Protein AF-A0A914V4I4-F1 (afdb_monomer_lite)

Organism: NCBI:txid2011161

pLDDT: mean 82.08, std 18.02, range [34.34, 96.75]

Radius of gyration: 25.88 Å; chains: 1; bounding box: 71×43×80 Å

Structure (mmCIF, N/CA/C/O backbone):
data_AF-A0A914V4I4-F1
#
_entry.id   AF-A0A914V4I4-F1
#
loop_
_atom_site.group_PDB
_atom_site.id
_atom_site.type_symbol
_atom_site.label_atom_id
_atom_site.label_alt_id
_atom_site.label_comp_id
_atom_site.label_asym_id
_atom_site.label_entity_id
_atom_site.label_seq_id
_atom_site.pdbx_PDB_ins_code
_atom_site.Cartn_x
_atom_site.Cartn_y
_atom_site.Cartn_z
_atom_site.occupancy
_atom_site.B_iso_or_equiv
_atom_site.auth_seq_id
_atom_site.auth_comp_id
_atom_site.auth_asym_id
_atom_site.auth_atom_id
_atom_site.pdbx_PDB_model_num
ATOM 1 N N . PRO A 1 1 ? 10.471 -26.714 -62.434 1.00 44.56 1 PRO A N 1
ATOM 2 C CA . PRO A 1 1 ? 10.203 -25.479 -61.655 1.00 44.56 1 PRO A CA 1
ATOM 3 C C . PRO A 1 1 ? 11.442 -25.106 -60.837 1.00 44.56 1 PRO A C 1
ATOM 5 O O . PRO A 1 1 ? 11.897 -25.911 -60.032 1.00 44.56 1 PRO A O 1
ATOM 8 N N . ALA A 1 2 ? 12.041 -23.958 -61.153 1.00 44.72 2 ALA A N 1
ATOM 9 C CA . ALA A 1 2 ? 13.281 -23.486 -60.542 1.00 44.72 2 ALA A CA 1
ATOM 10 C C . ALA A 1 2 ? 13.086 -23.135 -59.049 1.00 44.72 2 ALA A C 1
ATOM 12 O O . ALA A 1 2 ? 11.972 -22.765 -58.668 1.00 44.72 2 ALA A O 1
ATOM 13 N N . PRO A 1 3 ? 14.131 -23.239 -58.208 1.00 53.62 3 PRO A N 1
ATOM 14 C CA . PRO A 1 3 ? 14.060 -22.815 -56.812 1.00 53.62 3 PRO A CA 1
ATOM 15 C C . PRO A 1 3 ? 13.810 -21.302 -56.729 1.00 53.62 3 PRO A C 1
ATOM 17 O O . PRO A 1 3 ? 14.396 -20.534 -57.491 1.00 53.62 3 PRO A O 1
ATOM 20 N N . LEU A 1 4 ? 12.940 -20.880 -55.808 1.00 51.34 4 LEU A N 1
ATOM 21 C CA . LEU A 1 4 ? 12.697 -19.465 -55.512 1.00 51.34 4 LEU A CA 1
ATOM 22 C C . LEU A 1 4 ? 13.984 -18.803 -54.977 1.00 51.34 4 LEU A C 1
ATOM 24 O O . LEU A 1 4 ? 14.703 -19.437 -54.199 1.00 51.34 4 LEU A O 1
ATOM 28 N N . PRO A 1 5 ? 14.288 -17.546 -55.349 1.00 51.97 5 PRO A N 1
ATOM 29 C CA . PRO A 1 5 ? 15.480 -16.865 -54.866 1.00 51.97 5 PRO A CA 1
ATOM 30 C C . PRO A 1 5 ? 15.318 -16.501 -53.387 1.00 51.97 5 PRO A C 1
ATOM 32 O O . PRO A 1 5 ? 14.369 -15.817 -53.009 1.00 51.97 5 PRO A O 1
ATOM 35 N N . LEU A 1 6 ? 16.282 -16.910 -52.560 1.00 54.66 6 LEU A N 1
ATOM 36 C CA . LEU A 1 6 ? 16.520 -16.325 -51.241 1.00 54.66 6 LEU A CA 1
ATOM 37 C C . LEU A 1 6 ? 17.074 -14.909 -51.453 1.00 54.66 6 LEU A C 1
ATOM 39 O O . LEU A 1 6 ? 18.284 -14.717 -51.559 1.00 54.66 6 LEU A O 1
ATOM 43 N N . HIS A 1 7 ? 16.193 -13.916 -51.581 1.00 52.62 7 HIS A N 1
ATOM 44 C CA . HIS A 1 7 ? 16.598 -12.527 -51.401 1.00 52.62 7 HIS A CA 1
ATOM 45 C C . HIS A 1 7 ? 16.852 -12.311 -49.911 1.00 52.62 7 HIS A C 1
ATOM 47 O O . HIS A 1 7 ? 15.926 -12.233 -49.107 1.00 52.62 7 HIS A O 1
ATOM 53 N N . GLY A 1 8 ? 18.134 -12.269 -49.551 1.00 53.75 8 GLY A N 1
ATOM 54 C CA . GLY A 1 8 ? 18.580 -11.630 -48.326 1.00 53.75 8 GLY A CA 1
ATOM 55 C C . GLY A 1 8 ? 18.329 -10.137 -48.463 1.00 53.75 8 GLY A C 1
ATOM 56 O O . GLY A 1 8 ? 19.206 -9.402 -48.905 1.00 53.75 8 GLY A O 1
ATOM 57 N N . GLU A 1 9 ? 17.116 -9.699 -48.139 1.00 50.75 9 GLU A N 1
ATOM 58 C CA . GLU A 1 9 ? 16.903 -8.295 -47.823 1.00 50.75 9 GLU A CA 1
ATOM 59 C C . GLU A 1 9 ? 17.571 -8.040 -46.476 1.00 50.75 9 GLU A C 1
ATOM 61 O O . GLU A 1 9 ? 17.115 -8.486 -45.422 1.00 50.75 9 GLU A O 1
ATOM 66 N N . GLU A 1 10 ? 18.726 -7.388 -46.535 1.00 57.44 10 GLU A N 1
ATOM 67 C CA . GLU A 1 10 ? 19.416 -6.855 -45.373 1.00 57.44 10 GLU A CA 1
ATOM 68 C C . GLU A 1 10 ? 18.485 -5.817 -44.730 1.00 57.44 10 GLU A C 1
ATOM 70 O O . GLU A 1 10 ? 18.333 -4.699 -45.223 1.00 57.44 10 GLU A O 1
ATOM 75 N N . TYR A 1 11 ? 17.774 -6.227 -43.676 1.00 60.69 11 TYR A N 1
ATOM 76 C CA . TYR A 1 11 ? 16.846 -5.373 -42.941 1.00 60.69 11 TYR A CA 1
ATOM 77 C C . TYR A 1 11 ? 17.630 -4.213 -42.314 1.00 60.69 11 TYR A C 1
ATOM 79 O O . TYR A 1 11 ? 18.292 -4.369 -41.287 1.00 60.69 11 TYR A O 1
ATOM 87 N N . GLN A 1 12 ? 17.593 -3.048 -42.960 1.00 68.75 12 GLN A N 1
ATOM 88 C CA . GLN A 1 12 ? 18.217 -1.832 -42.451 1.00 68.75 12 GLN A CA 1
ATOM 89 C C . GLN A 1 12 ? 17.406 -1.324 -41.257 1.00 68.75 12 GLN A C 1
ATOM 91 O O . GLN A 1 12 ? 16.302 -0.804 -41.420 1.00 68.75 12 GLN A O 1
ATOM 96 N N . VAL A 1 13 ? 17.959 -1.478 -40.053 1.00 75.00 13 VAL A N 1
ATOM 97 C CA . VAL A 1 13 ? 17.347 -0.982 -38.814 1.00 75.00 13 VAL A CA 1
ATOM 98 C C . VAL A 1 13 ? 17.254 0.541 -38.889 1.00 75.00 13 VAL A C 1
ATOM 100 O O . VAL A 1 13 ? 18.266 1.241 -38.981 1.00 75.00 13 VAL A O 1
ATOM 103 N N . SER A 1 14 ? 16.036 1.080 -38.858 1.00 87.31 14 SER A N 1
ATOM 104 C CA . SER A 1 14 ? 15.835 2.522 -38.906 1.00 87.31 14 SER A CA 1
ATOM 105 C C . SER A 1 14 ? 16.192 3.167 -37.563 1.00 87.31 14 SER A C 1
ATOM 107 O O . SER A 1 14 ? 16.094 2.560 -36.496 1.00 87.31 14 SER A O 1
ATOM 109 N N . LYS A 1 15 ? 16.546 4.458 -37.571 1.00 83.88 15 LYS A N 1
ATOM 110 C CA . LYS A 1 15 ? 16.774 5.222 -36.328 1.00 83.88 15 LYS A CA 1
ATOM 111 C C . LYS A 1 15 ? 15.545 5.224 -35.399 1.00 83.88 15 LYS A C 1
ATOM 113 O O . LYS A 1 15 ? 15.699 5.351 -34.187 1.00 83.88 15 LYS A O 1
ATOM 118 N N . MET A 1 16 ? 14.341 5.091 -35.963 1.00 87.50 16 MET A N 1
ATOM 119 C CA . MET A 1 16 ? 13.095 4.989 -35.196 1.00 87.50 16 MET A CA 1
ATOM 120 C C . MET A 1 16 ? 12.940 3.623 -34.526 1.00 87.50 16 MET A C 1
ATOM 122 O O . MET A 1 16 ? 12.415 3.564 -33.414 1.00 87.50 16 MET A O 1
ATOM 126 N N . ASP A 1 17 ? 13.463 2.556 -35.133 1.00 89.75 17 ASP A N 1
ATOM 127 C CA . ASP A 1 17 ? 13.487 1.225 -34.519 1.00 89.75 17 ASP A CA 1
ATOM 128 C C . ASP A 1 17 ? 14.417 1.216 -33.303 1.00 89.75 17 ASP A C 1
ATOM 130 O O . ASP A 1 17 ? 14.018 0.766 -32.232 1.00 89.75 17 ASP A O 1
ATOM 134 N N . VAL A 1 18 ? 15.603 1.831 -33.420 1.00 91.44 18 VAL A N 1
ATOM 135 C CA . VAL A 1 18 ? 16.556 1.963 -32.301 1.00 91.44 18 VAL A CA 1
ATOM 136 C C . VAL A 1 18 ? 15.949 2.749 -31.135 1.00 91.44 18 VAL A C 1
ATOM 138 O O . VAL A 1 18 ? 16.066 2.339 -29.982 1.00 91.44 18 VAL A O 1
ATOM 141 N N . LEU A 1 19 ? 15.279 3.873 -31.411 1.00 93.00 19 LEU A N 1
ATOM 142 C CA . LEU A 1 19 ? 14.609 4.655 -30.367 1.00 93.00 19 LEU A CA 1
ATOM 143 C C . LEU A 1 19 ? 13.488 3.853 -29.691 1.00 93.00 19 LEU A C 1
ATOM 145 O O . LEU A 1 19 ? 13.369 3.869 -28.466 1.00 93.00 19 LEU A O 1
ATOM 149 N N . SER A 1 20 ? 12.674 3.150 -30.479 1.00 94.94 20 SER A N 1
ATOM 150 C CA . SER A 1 20 ? 11.581 2.321 -29.961 1.00 94.94 20 SER A CA 1
ATOM 151 C C . SER A 1 20 ? 12.113 1.199 -29.067 1.00 94.94 20 SER A C 1
ATOM 153 O O . SER A 1 20 ? 11.579 0.965 -27.983 1.00 94.94 20 SER A O 1
ATOM 155 N N . GLU A 1 21 ? 13.212 0.563 -29.474 1.00 94.19 21 GLU A N 1
ATOM 156 C CA . GLU A 1 21 ? 13.886 -0.473 -28.699 1.00 94.19 21 GLU A CA 1
ATOM 157 C C . GLU A 1 21 ? 14.452 0.079 -27.379 1.00 94.19 21 GLU A C 1
ATOM 159 O O . GLU A 1 21 ? 14.269 -0.522 -26.321 1.00 94.19 21 GLU A O 1
ATOM 164 N N . GLN A 1 22 ? 15.072 1.262 -27.398 1.00 95.19 22 GLN A N 1
ATOM 165 C CA . GLN A 1 22 ? 15.576 1.915 -26.185 1.00 95.19 22 GLN A CA 1
ATOM 166 C C . GLN A 1 22 ? 14.459 2.244 -25.189 1.00 95.19 22 GLN A C 1
ATOM 168 O O . GLN A 1 22 ? 14.615 2.002 -23.990 1.00 95.19 22 GLN A O 1
ATOM 173 N N . ILE A 1 23 ? 13.327 2.768 -25.670 1.00 94.62 23 ILE A N 1
ATOM 174 C CA . ILE A 1 23 ? 12.149 3.040 -24.833 1.00 94.6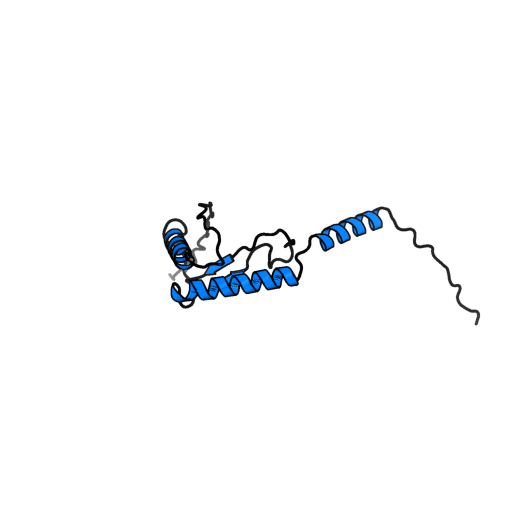2 23 ILE A CA 1
ATOM 175 C C . ILE A 1 23 ? 11.626 1.737 -24.222 1.00 94.62 23 ILE A C 1
ATOM 177 O O . ILE A 1 23 ? 11.345 1.692 -23.023 1.00 94.62 23 ILE A O 1
ATOM 181 N N . TRP A 1 24 ? 11.528 0.676 -25.026 1.00 93.94 24 TRP A N 1
ATOM 182 C CA . TRP A 1 24 ? 11.079 -0.636 -24.571 1.00 93.94 24 TRP A CA 1
ATOM 183 C C . TRP A 1 24 ? 11.994 -1.221 -23.491 1.00 93.94 24 TRP A C 1
ATOM 185 O O . TRP A 1 24 ? 11.510 -1.604 -22.424 1.00 93.94 24 TRP A O 1
ATOM 195 N N . HIS A 1 25 ? 13.310 -1.234 -23.717 1.00 94.31 25 HIS A N 1
ATOM 196 C CA . HIS A 1 25 ? 14.282 -1.737 -22.741 1.00 94.31 25 HIS A CA 1
ATOM 197 C C . HIS A 1 25 ? 14.260 -0.927 -21.449 1.00 94.31 25 HIS A C 1
ATOM 199 O O . HIS A 1 25 ? 14.276 -1.504 -20.361 1.00 94.31 25 HIS A O 1
ATOM 205 N N . TYR A 1 26 ? 14.167 0.402 -21.547 1.00 93.62 26 TYR A N 1
ATOM 206 C CA . TYR A 1 26 ? 14.060 1.258 -20.370 1.00 93.62 26 TYR A CA 1
ATOM 207 C C . TYR A 1 26 ? 12.790 0.948 -19.574 1.00 93.62 26 TYR A C 1
ATOM 209 O O . TYR A 1 26 ? 12.863 0.741 -18.362 1.00 93.62 26 TYR A O 1
ATOM 217 N N . HIS A 1 27 ? 11.646 0.830 -20.253 1.00 92.31 27 HIS A N 1
ATOM 218 C CA . HIS A 1 27 ? 10.389 0.440 -19.625 1.00 92.31 27 HIS A CA 1
ATOM 219 C C . HIS A 1 27 ? 10.521 -0.919 -18.924 1.00 92.31 27 HIS A C 1
ATOM 221 O O . HIS A 1 27 ? 10.319 -0.989 -17.716 1.00 92.31 27 HIS A O 1
ATOM 227 N N . MET A 1 28 ? 10.965 -1.963 -19.629 1.00 90.44 28 MET A N 1
ATOM 228 C CA . MET A 1 28 ? 11.146 -3.310 -19.071 1.00 90.44 28 MET A CA 1
ATOM 229 C C . MET A 1 28 ? 12.101 -3.353 -17.874 1.00 90.44 28 MET A C 1
ATOM 231 O O . MET A 1 28 ? 11.853 -4.096 -16.928 1.00 90.44 28 MET A O 1
ATOM 235 N N . SER A 1 29 ? 13.157 -2.534 -17.874 1.00 90.38 29 SER A N 1
ATOM 236 C CA . SER A 1 29 ? 14.106 -2.467 -16.755 1.00 90.38 29 SER A CA 1
ATOM 237 C C . SER A 1 29 ? 13.507 -1.872 -15.474 1.00 90.38 29 SER A C 1
ATOM 239 O O . SER A 1 29 ? 13.965 -2.176 -14.372 1.00 90.38 29 SER A O 1
ATOM 241 N N . LEU A 1 30 ? 12.475 -1.033 -15.605 1.00 91.50 30 LEU A N 1
ATOM 242 C CA . LEU A 1 30 ? 11.848 -0.331 -14.487 1.00 91.50 30 LEU A CA 1
ATOM 243 C C . LEU A 1 30 ? 10.519 -0.941 -14.059 1.00 91.50 30 LEU A C 1
ATOM 245 O O . LEU A 1 30 ? 10.144 -0.788 -12.893 1.00 91.50 30 LEU A O 1
ATOM 249 N N . THR A 1 31 ? 9.811 -1.603 -14.974 1.00 91.25 31 THR A N 1
ATOM 250 C CA . THR A 1 31 ? 8.489 -2.184 -14.73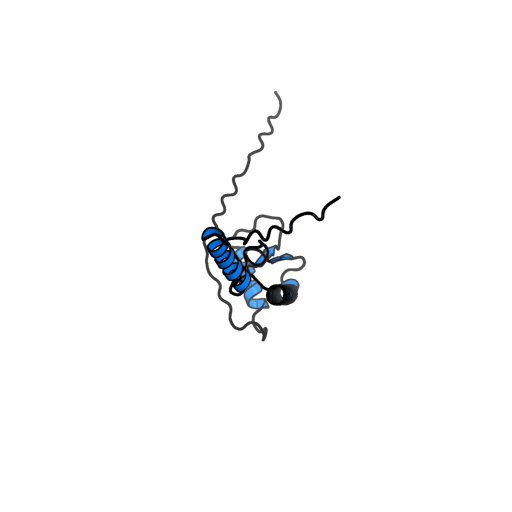7 1.00 91.25 31 THR A CA 1
ATOM 251 C C . THR A 1 31 ? 8.489 -3.057 -13.490 1.00 91.25 31 THR A C 1
ATOM 253 O O . THR A 1 31 ? 9.426 -3.812 -13.214 1.00 91.25 31 THR A O 1
ATOM 256 N N . GLN A 1 32 ? 7.422 -2.918 -12.704 1.00 93.81 32 GLN A N 1
ATOM 257 C CA . GLN A 1 32 ? 7.224 -3.692 -11.490 1.00 93.81 32 GLN A CA 1
ATOM 258 C C . GLN A 1 32 ? 7.326 -5.191 -11.789 1.00 93.81 32 GLN A C 1
ATOM 260 O O . GLN A 1 32 ? 6.557 -5.737 -12.578 1.00 93.81 32 GLN A O 1
ATOM 265 N N . SER A 1 33 ? 8.260 -5.859 -11.116 1.00 93.38 33 SER A N 1
ATOM 266 C CA . SER A 1 33 ? 8.411 -7.307 -11.208 1.00 93.38 33 SER A CA 1
ATOM 267 C C . SER A 1 33 ? 7.273 -8.035 -10.492 1.00 93.38 33 SER A C 1
ATOM 269 O O . SER A 1 33 ? 6.740 -7.568 -9.481 1.00 93.38 33 SER A O 1
ATOM 271 N N . GLU A 1 34 ? 6.951 -9.235 -10.967 1.00 92.75 34 GLU A N 1
ATOM 272 C CA . GLU A 1 34 ? 5.968 -10.111 -10.323 1.00 92.75 34 GLU A CA 1
ATOM 273 C C . GLU A 1 34 ? 6.369 -10.451 -8.877 1.00 92.75 34 GLU A C 1
ATOM 275 O O . GLU A 1 34 ? 5.545 -10.416 -7.966 1.00 92.75 34 GLU A O 1
ATOM 280 N N . ALA A 1 35 ? 7.661 -10.692 -8.633 1.00 94.50 35 ALA A N 1
ATOM 281 C CA . ALA A 1 35 ? 8.181 -10.951 -7.294 1.00 94.50 35 ALA A CA 1
ATOM 282 C C . ALA A 1 35 ? 7.940 -9.773 -6.333 1.00 94.50 35 ALA A C 1
ATOM 284 O O . ALA A 1 35 ? 7.596 -9.987 -5.168 1.00 94.50 35 ALA A O 1
ATOM 285 N N . LEU A 1 36 ? 8.095 -8.529 -6.802 1.00 94.25 36 LEU A N 1
ATOM 286 C CA . LEU A 1 36 ? 7.792 -7.348 -5.995 1.00 94.25 36 LEU A CA 1
ATOM 287 C C . LEU A 1 36 ? 6.287 -7.210 -5.745 1.00 94.25 36 LEU A C 1
ATOM 289 O O . LEU A 1 36 ? 5.889 -6.940 -4.612 1.00 94.25 36 LEU A O 1
ATOM 293 N N . LEU A 1 37 ? 5.452 -7.434 -6.763 1.00 94.38 37 LEU A N 1
ATOM 294 C CA . LEU A 1 37 ? 3.997 -7.417 -6.605 1.00 94.38 37 LEU A CA 1
ATOM 295 C C . LEU A 1 37 ? 3.528 -8.467 -5.585 1.00 94.38 37 LEU A C 1
ATOM 297 O O . LEU A 1 37 ? 2.715 -8.155 -4.719 1.00 94.38 37 LEU A O 1
ATOM 301 N N . ASN A 1 38 ? 4.093 -9.674 -5.612 1.00 96.00 38 ASN A N 1
ATOM 302 C CA . ASN A 1 38 ? 3.789 -10.718 -4.632 1.00 96.00 38 ASN A CA 1
ATOM 303 C C . ASN A 1 38 ? 4.149 -10.295 -3.201 1.00 96.00 38 ASN A C 1
ATOM 305 O O . ASN A 1 38 ? 3.363 -10.515 -2.280 1.00 96.00 38 ASN A O 1
ATOM 309 N N . ARG A 1 39 ? 5.281 -9.608 -3.000 1.00 95.75 39 ARG A N 1
ATOM 310 C CA . ARG A 1 39 ? 5.636 -9.034 -1.688 1.00 95.75 39 ARG A CA 1
ATOM 311 C C . ARG A 1 39 ? 4.660 -7.936 -1.254 1.00 95.75 39 ARG A C 1
ATOM 313 O O . ARG A 1 39 ? 4.275 -7.902 -0.088 1.00 95.75 39 ARG A O 1
ATOM 320 N N . LYS A 1 40 ? 4.218 -7.071 -2.178 1.00 95.50 40 LYS A N 1
ATOM 321 C CA . LYS A 1 40 ? 3.180 -6.053 -1.919 1.00 95.50 40 LYS A CA 1
ATOM 322 C C . LYS A 1 40 ? 1.857 -6.703 -1.489 1.00 95.50 40 LYS A C 1
ATOM 324 O O . LYS A 1 40 ? 1.255 -6.292 -0.500 1.00 95.50 40 LYS A O 1
ATOM 329 N N . LEU A 1 41 ? 1.438 -7.768 -2.173 1.00 95.75 41 LEU A N 1
ATOM 330 C CA . LEU A 1 41 ? 0.232 -8.529 -1.833 1.00 95.75 41 LEU A CA 1
ATOM 331 C C . LEU A 1 41 ? 0.324 -9.172 -0.443 1.00 95.75 41 LEU A C 1
ATOM 333 O O . LEU A 1 41 ? -0.609 -9.029 0.344 1.00 95.75 41 LEU A O 1
ATOM 337 N N . GLN A 1 42 ? 1.460 -9.791 -0.113 1.00 96.44 42 GLN A N 1
ATOM 338 C CA . GLN A 1 42 ? 1.710 -10.360 1.216 1.00 96.44 42 GLN A CA 1
ATOM 339 C C . GLN A 1 42 ? 1.679 -9.295 2.317 1.00 96.44 42 GLN A C 1
ATOM 341 O O . GLN A 1 42 ? 1.073 -9.506 3.366 1.00 96.44 42 GLN A O 1
ATOM 346 N N . LEU A 1 43 ? 2.286 -8.128 2.080 1.00 95.94 43 LEU A N 1
ATOM 347 C CA . LEU A 1 43 ? 2.235 -7.010 3.023 1.00 95.94 43 LEU A CA 1
ATOM 348 C C . LEU A 1 43 ? 0.796 -6.524 3.239 1.00 95.94 43 LEU A C 1
ATOM 350 O O . LEU A 1 43 ? 0.398 -6.270 4.376 1.00 95.94 43 LEU A O 1
ATOM 354 N N . ARG A 1 44 ? -0.005 -6.436 2.169 1.00 96.75 44 ARG A N 1
ATOM 355 C CA . ARG A 1 44 ? -1.434 -6.113 2.269 1.00 96.75 44 ARG A CA 1
ATOM 356 C C . ARG A 1 44 ? -2.173 -7.127 3.138 1.00 96.75 44 ARG A C 1
ATOM 358 O O . ARG A 1 44 ? -2.988 -6.711 3.956 1.00 96.75 44 ARG A O 1
ATOM 365 N N . ASP A 1 45 ? -1.899 -8.422 2.993 1.00 96.38 45 ASP A N 1
ATOM 366 C CA . ASP A 1 45 ? -2.525 -9.458 3.823 1.00 96.38 45 ASP A CA 1
ATOM 367 C C . ASP A 1 45 ? -2.132 -9.323 5.303 1.00 96.38 45 ASP A C 1
ATOM 369 O O . ASP A 1 45 ? -3.002 -9.348 6.173 1.00 96.38 45 ASP A O 1
ATOM 373 N N . LEU A 1 46 ? -0.852 -9.084 5.607 1.00 95.75 46 LEU A N 1
ATOM 374 C CA . LEU A 1 46 ? -0.385 -8.854 6.983 1.00 95.75 46 LEU A CA 1
ATOM 375 C C . LEU A 1 46 ? -1.047 -7.629 7.632 1.00 95.75 46 LEU A C 1
ATOM 377 O O . LEU A 1 46 ? -1.506 -7.692 8.777 1.00 95.75 46 LEU A O 1
ATOM 381 N N . LEU A 1 47 ? -1.141 -6.522 6.889 1.00 95.75 47 LEU A N 1
ATOM 382 C CA . LEU A 1 47 ? -1.849 -5.321 7.332 1.00 95.75 47 LEU A CA 1
ATOM 383 C C . LEU A 1 47 ? -3.331 -5.617 7.571 1.00 95.75 47 LEU A C 1
ATOM 385 O O . LEU A 1 47 ? -3.868 -5.249 8.613 1.00 95.75 47 LEU A O 1
ATOM 389 N N . TYR A 1 48 ? -3.979 -6.327 6.647 1.00 95.44 48 TYR A N 1
ATOM 390 C CA . TYR A 1 48 ? -5.383 -6.704 6.769 1.00 95.44 48 TYR A CA 1
ATOM 391 C C . TYR A 1 48 ? -5.653 -7.523 8.037 1.00 95.44 48 TYR A C 1
ATOM 393 O O . TYR A 1 48 ? -6.549 -7.171 8.805 1.00 95.44 48 TYR A O 1
ATOM 401 N N . PHE A 1 49 ? -4.855 -8.559 8.310 1.00 94.31 49 PHE A N 1
ATOM 402 C CA . PHE A 1 49 ? -5.024 -9.388 9.509 1.00 94.31 49 PHE A CA 1
ATOM 403 C C . PHE A 1 49 ? -4.801 -8.619 10.811 1.00 94.31 49 PHE A C 1
ATOM 405 O O . PHE A 1 49 ? -5.418 -8.946 11.821 1.00 94.31 49 PHE A O 1
ATOM 412 N N . THR A 1 50 ? -3.970 -7.578 10.786 1.00 94.06 50 THR A N 1
ATOM 413 C CA . THR A 1 50 ? -3.734 -6.726 11.959 1.00 94.06 50 THR A CA 1
ATOM 414 C C . THR A 1 50 ? -4.863 -5.710 12.171 1.00 94.06 50 THR A C 1
ATOM 416 O O . THR A 1 50 ? -5.198 -5.382 13.305 1.00 94.06 50 THR A O 1
ATOM 419 N N . ILE A 1 51 ? -5.486 -5.226 11.092 1.00 93.50 51 ILE A N 1
ATOM 420 C CA . ILE A 1 51 ? -6.566 -4.224 11.136 1.00 93.50 51 ILE A CA 1
ATOM 421 C C . ILE A 1 51 ? -7.936 -4.865 11.412 1.00 93.50 51 ILE A C 1
ATOM 423 O O . ILE A 1 51 ? -8.772 -4.269 12.096 1.00 93.50 51 ILE A O 1
ATOM 427 N N . CYS A 1 52 ? -8.177 -6.080 10.910 1.00 92.94 52 CYS A N 1
ATOM 428 C CA . CYS A 1 52 ? -9.469 -6.769 10.990 1.00 92.94 52 CYS A CA 1
ATOM 429 C C . CYS A 1 52 ? -10.052 -6.902 12.417 1.00 92.94 52 CYS A C 1
ATOM 431 O O . CYS A 1 52 ? -11.271 -6.779 12.549 1.00 92.94 52 CYS A O 1
ATOM 433 N N . PRO A 1 53 ? -9.263 -7.114 13.493 1.00 92.19 53 PRO A N 1
ATOM 434 C CA . PRO A 1 53 ? -9.791 -7.139 14.860 1.00 92.19 53 PRO A CA 1
ATOM 435 C C . PRO A 1 53 ? -10.421 -5.814 15.314 1.00 92.19 53 PRO A C 1
ATOM 437 O O . PRO A 1 53 ? -11.330 -5.824 16.138 1.00 92.19 53 PRO A O 1
ATOM 440 N N . VAL A 1 54 ? -9.953 -4.680 14.781 1.00 91.62 54 VAL A N 1
ATOM 441 C CA . VAL A 1 54 ? -10.479 -3.343 15.106 1.00 91.62 54 VAL A CA 1
ATOM 442 C C . VAL A 1 54 ? -11.670 -2.985 14.222 1.00 91.62 54 VAL A C 1
ATOM 444 O O . VAL A 1 54 ? -12.629 -2.377 14.693 1.00 91.62 54 VAL A O 1
ATOM 447 N N . PHE A 1 55 ? -11.635 -3.396 12.953 1.00 91.62 55 PHE A N 1
ATOM 448 C CA . PHE A 1 55 ? -12.712 -3.169 11.993 1.00 91.62 55 PHE A CA 1
ATOM 449 C C . PHE A 1 55 ? -13.176 -4.493 11.370 1.00 91.62 55 PHE A C 1
ATOM 451 O O . PHE A 1 55 ? -12.754 -4.838 10.261 1.00 91.62 55 PHE A O 1
ATOM 458 N N . PRO A 1 56 ? -14.067 -5.237 12.053 1.00 86.25 56 PRO A N 1
ATOM 459 C CA . PRO A 1 56 ? -14.659 -6.442 11.492 1.00 86.25 56 PRO A CA 1
ATOM 460 C C . PRO A 1 56 ? -15.376 -6.103 10.183 1.00 86.25 56 PRO A C 1
ATOM 462 O O . PRO A 1 56 ? -16.095 -5.108 10.115 1.00 86.25 56 PRO A O 1
ATOM 465 N N . LEU A 1 57 ? -15.202 -6.935 9.153 1.00 86.88 57 LEU A N 1
ATOM 466 C CA . LEU A 1 57 ? -15.795 -6.752 7.816 1.00 86.88 57 LEU A CA 1
ATOM 467 C C . LEU A 1 57 ? -15.234 -5.572 6.997 1.00 86.88 57 LEU A C 1
ATOM 469 O O . LEU A 1 57 ? -15.840 -5.186 5.995 1.00 86.88 57 LEU A O 1
ATOM 473 N N . CYS A 1 58 ? -14.082 -5.005 7.368 1.00 92.25 58 CYS A N 1
ATOM 474 C CA . CYS A 1 58 ? -13.403 -4.055 6.488 1.00 92.25 58 CYS A CA 1
ATOM 475 C C . CYS A 1 58 ? -12.858 -4.748 5.227 1.00 92.25 58 CYS A C 1
ATOM 477 O O . CYS A 1 58 ? -12.556 -5.937 5.241 1.00 92.25 58 CYS A O 1
ATOM 479 N N . GLY A 1 59 ? -12.688 -3.997 4.141 1.00 93.94 59 GLY A N 1
ATOM 480 C CA . GLY A 1 59 ? -11.932 -4.421 2.964 1.00 93.94 59 GLY A CA 1
ATOM 481 C C . GLY A 1 59 ? -10.669 -3.583 2.812 1.00 93.94 59 GLY A C 1
ATOM 482 O O . GLY A 1 59 ? -10.742 -2.356 2.882 1.00 93.94 59 GLY A O 1
ATOM 483 N N . LEU A 1 60 ? -9.523 -4.227 2.588 1.00 95.56 60 LEU A N 1
ATOM 484 C CA . LEU A 1 60 ? -8.256 -3.551 2.308 1.00 95.56 60 LEU A CA 1
ATOM 485 C C . LEU A 1 60 ? -7.825 -3.849 0.871 1.00 95.56 60 LEU A C 1
ATOM 487 O O . LEU A 1 60 ? -7.501 -4.988 0.539 1.00 95.56 60 LEU A O 1
ATOM 491 N N . TYR A 1 61 ? -7.825 -2.820 0.027 1.00 94.69 61 TYR A N 1
ATOM 492 C CA . TYR A 1 61 ? -7.570 -2.942 -1.406 1.00 94.69 61 TYR A CA 1
ATOM 493 C C . TYR A 1 61 ? -6.275 -2.242 -1.782 1.00 94.69 61 TYR A C 1
ATOM 495 O O . TYR A 1 61 ? -6.026 -1.122 -1.341 1.00 94.69 61 TYR A O 1
ATOM 503 N N . ILE A 1 62 ? -5.483 -2.874 -2.642 1.00 94.25 62 ILE A N 1
ATOM 504 C CA . ILE A 1 62 ? -4.375 -2.191 -3.307 1.00 94.25 62 ILE A CA 1
ATOM 505 C C . ILE A 1 62 ? -4.968 -1.308 -4.404 1.00 94.25 62 ILE A C 1
ATOM 507 O O . ILE A 1 62 ? -5.830 -1.742 -5.168 1.00 94.25 62 ILE A O 1
ATOM 511 N N . VAL A 1 63 ? -4.522 -0.061 -4.464 1.00 93.50 63 VAL A N 1
ATOM 512 C CA . VAL A 1 63 ? -4.922 0.915 -5.479 1.00 93.50 63 VAL A CA 1
ATOM 513 C C . VAL A 1 63 ? -3.676 1.545 -6.105 1.00 93.50 63 VAL A C 1
ATOM 515 O O . VAL A 1 63 ? -2.545 1.152 -5.816 1.00 93.50 63 VAL A O 1
ATOM 518 N N . GLY A 1 64 ? -3.878 2.500 -7.010 1.00 91.88 64 GLY A N 1
ATOM 519 C CA . GLY A 1 64 ? -2.780 3.258 -7.597 1.00 91.88 64 GLY A CA 1
ATOM 520 C C . GLY A 1 64 ? -1.892 2.432 -8.529 1.00 91.88 64 GLY A C 1
ATOM 521 O O . GLY A 1 64 ? -2.340 1.498 -9.202 1.00 91.88 64 GLY A O 1
ATOM 522 N N . SER A 1 65 ? -0.621 2.825 -8.592 1.00 90.31 65 SER A N 1
ATOM 523 C CA . SER A 1 65 ? 0.338 2.336 -9.593 1.00 90.31 65 SER A CA 1
ATOM 524 C C . SER A 1 65 ? 0.622 0.833 -9.494 1.00 90.31 65 SER A C 1
ATOM 526 O O . SER A 1 65 ? 0.909 0.178 -10.492 1.00 90.31 65 SER A O 1
ATOM 528 N N . SER A 1 66 ? 0.459 0.259 -8.301 1.00 90.94 66 SER A N 1
ATOM 529 C CA . SER A 1 66 ? 0.751 -1.152 -8.042 1.00 90.94 66 SER A CA 1
ATOM 530 C C . SER A 1 66 ? -0.168 -2.120 -8.804 1.00 90.94 66 SER A C 1
ATOM 532 O O . SER A 1 66 ? 0.259 -3.245 -9.063 1.00 90.94 66 SER A O 1
ATOM 534 N N . LEU A 1 67 ? -1.389 -1.701 -9.180 1.00 88.62 67 LEU A N 1
ATOM 535 C CA . LEU A 1 67 ? -2.370 -2.529 -9.908 1.00 88.62 67 LEU A CA 1
ATOM 536 C C . LEU A 1 67 ? -2.935 -1.892 -11.192 1.00 88.62 67 LEU A C 1
ATOM 538 O O . LEU A 1 67 ? -3.705 -2.541 -11.893 1.00 88.62 67 LEU A O 1
ATOM 542 N N . ASN A 1 68 ? -2.570 -0.653 -11.538 1.00 86.88 68 ASN A N 1
ATOM 543 C CA . ASN A 1 68 ? -3.068 -0.001 -12.759 1.00 86.88 68 ASN A CA 1
ATOM 544 C C . ASN A 1 68 ? -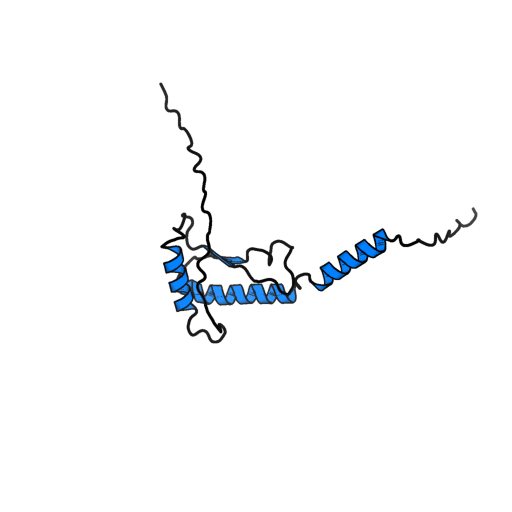2.240 -0.305 -14.027 1.00 86.88 68 ASN A C 1
ATOM 546 O O . ASN A 1 68 ? -2.558 0.223 -15.089 1.00 86.88 68 ASN A O 1
ATOM 550 N N . GLY A 1 69 ? -1.177 -1.111 -13.913 1.00 84.94 69 GLY A N 1
ATOM 551 C CA . GLY A 1 69 ? -0.286 -1.475 -15.023 1.00 84.94 69 GLY A CA 1
ATOM 552 C C . GLY A 1 69 ? 0.870 -0.502 -15.287 1.00 84.94 69 GLY A C 1
ATOM 553 O O . GLY A 1 69 ? 1.692 -0.771 -16.155 1.00 84.94 69 GLY A O 1
ATOM 554 N N . PHE A 1 70 ? 0.977 0.591 -14.527 1.00 87.00 70 PHE A N 1
ATOM 555 C CA . PHE A 1 70 ? 2.020 1.617 -14.680 1.00 87.00 70 PHE A CA 1
ATOM 556 C C . PHE A 1 70 ? 2.983 1.691 -13.484 1.00 87.00 70 PHE A C 1
ATOM 558 O O . PHE A 1 70 ? 3.723 2.662 -13.329 1.00 87.00 70 PHE A O 1
ATOM 565 N N . GLY A 1 71 ? 2.969 0.679 -12.615 1.00 87.44 71 GLY A N 1
ATOM 566 C CA . GLY A 1 71 ? 3.887 0.562 -11.488 1.00 87.44 71 GLY A CA 1
ATOM 567 C C . GLY A 1 71 ? 5.308 0.222 -11.928 1.00 87.44 71 GLY A C 1
ATOM 568 O O . GLY A 1 71 ? 5.530 -0.614 -12.805 1.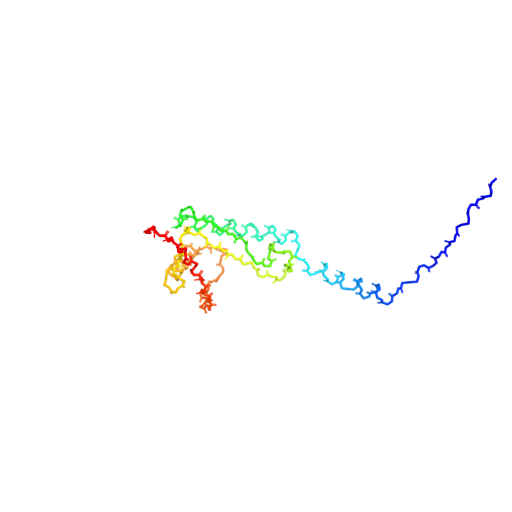00 87.44 71 GLY A O 1
ATOM 569 N N . ASN A 1 72 ? 6.284 0.835 -11.266 1.00 91.12 72 ASN A N 1
ATOM 570 C CA . ASN A 1 72 ? 7.701 0.492 -11.381 1.00 91.12 72 ASN A CA 1
ATOM 571 C C . ASN A 1 72 ? 8.211 -0.144 -10.071 1.00 91.12 72 ASN A C 1
ATOM 573 O O . ASN A 1 72 ? 7.501 -0.162 -9.060 1.00 91.12 72 ASN A O 1
ATOM 577 N N . ASN A 1 73 ? 9.440 -0.663 -10.060 1.00 89.25 73 ASN A N 1
ATOM 578 C CA . ASN A 1 73 ? 10.001 -1.323 -8.872 1.00 89.25 73 ASN A CA 1
ATOM 579 C C . ASN A 1 73 ? 10.264 -0.391 -7.671 1.00 89.25 73 ASN A C 1
ATOM 581 O O . ASN A 1 73 ? 10.505 -0.882 -6.571 1.00 89.25 73 ASN A O 1
ATOM 585 N N . SER A 1 74 ? 10.197 0.928 -7.855 1.00 89.56 74 SER A N 1
ATOM 586 C CA . SER A 1 74 ? 10.344 1.933 -6.795 1.00 89.56 74 SER A CA 1
ATOM 587 C C . SER A 1 74 ? 9.019 2.585 -6.387 1.00 89.56 74 SER A C 1
ATOM 589 O O . SER A 1 74 ? 9.022 3.526 -5.600 1.00 89.56 74 SER A O 1
ATOM 591 N N . SER A 1 75 ? 7.893 2.114 -6.926 1.00 90.56 75 SER A N 1
ATOM 592 C CA . SER A 1 75 ? 6.578 2.693 -6.667 1.00 90.56 75 SER A CA 1
ATOM 593 C C . SER A 1 75 ? 6.063 2.335 -5.279 1.00 90.56 75 SER A C 1
ATOM 595 O O . SER A 1 75 ? 6.087 1.163 -4.878 1.00 90.56 75 SER A O 1
ATOM 597 N N . ASP A 1 76 ? 5.515 3.339 -4.597 1.00 92.88 76 ASP A N 1
ATOM 598 C CA . ASP A 1 76 ? 4.803 3.150 -3.340 1.00 92.88 76 ASP A CA 1
ATOM 599 C C . ASP A 1 76 ? 3.595 2.214 -3.517 1.00 92.88 76 ASP A C 1
ATOM 601 O O . ASP A 1 76 ? 3.020 2.058 -4.604 1.00 92.88 76 ASP A O 1
ATOM 605 N N . MET A 1 77 ? 3.220 1.544 -2.428 1.00 94.19 77 MET A N 1
ATOM 606 C CA . MET A 1 77 ? 2.014 0.726 -2.379 1.00 94.19 77 MET A CA 1
ATOM 607 C C . MET A 1 77 ? 0.872 1.540 -1.775 1.00 94.19 77 MET A C 1
ATOM 609 O O . MET A 1 77 ? 0.790 1.695 -0.557 1.00 94.19 77 MET A O 1
ATOM 613 N N . ASP A 1 78 ? -0.034 2.013 -2.624 1.00 94.31 78 ASP A N 1
ATOM 614 C CA . ASP A 1 78 ? -1.235 2.705 -2.172 1.00 94.31 78 ASP A CA 1
ATOM 615 C C . ASP A 1 78 ? -2.296 1.699 -1.711 1.00 94.31 78 ASP A C 1
ATOM 617 O O . ASP A 1 78 ? -2.641 0.750 -2.422 1.00 94.31 78 ASP A O 1
ATOM 621 N N . LEU A 1 79 ? -2.856 1.929 -0.523 1.00 94.69 79 LEU A N 1
ATOM 622 C CA . LEU A 1 79 ? -3.921 1.111 0.047 1.00 94.69 79 LEU A CA 1
ATOM 623 C C . LEU A 1 79 ? -5.186 1.937 0.280 1.00 94.69 79 LEU A C 1
ATOM 625 O O . LEU A 1 79 ? -5.141 3.074 0.747 1.00 94.69 79 LEU A O 1
ATOM 629 N N . CYS A 1 80 ? -6.336 1.328 0.006 1.00 93.94 80 CYS A N 1
ATOM 630 C CA . CYS A 1 80 ? -7.648 1.866 0.326 1.00 93.94 80 CYS A CA 1
ATOM 631 C C . CYS A 1 80 ? -8.338 0.951 1.338 1.00 93.94 80 CYS A C 1
ATOM 633 O O . CYS A 1 80 ? -8.650 -0.202 1.032 1.00 93.94 80 CYS A O 1
ATOM 635 N N . LEU A 1 81 ? -8.584 1.475 2.539 1.00 93.75 81 LEU A N 1
ATOM 636 C CA . LEU A 1 81 ? -9.391 0.804 3.549 1.00 93.75 81 LEU A CA 1
ATOM 637 C C . LEU A 1 81 ? -10.857 1.227 3.410 1.00 93.75 81 LEU A C 1
ATOM 639 O O . LEU A 1 81 ? -11.190 2.410 3.499 1.00 93.75 81 LEU A O 1
ATOM 643 N N . MET A 1 82 ? -11.736 0.246 3.246 1.00 92.38 82 MET A N 1
ATOM 644 C CA . MET A 1 82 ? -13.180 0.420 3.154 1.00 92.38 82 MET A CA 1
ATOM 645 C C . MET A 1 82 ? -13.850 -0.218 4.370 1.00 92.38 82 MET A C 1
ATOM 647 O O . MET A 1 82 ? -13.788 -1.430 4.545 1.00 92.38 82 MET A O 1
ATOM 651 N N . ILE A 1 83 ? -14.489 0.595 5.213 1.00 89.50 83 ILE A N 1
ATOM 652 C CA . ILE A 1 83 ? -15.135 0.139 6.464 1.00 89.50 83 ILE A CA 1
ATOM 653 C C . ILE A 1 83 ? -16.662 0.152 6.339 1.00 89.50 83 ILE A C 1
ATOM 655 O O . ILE A 1 83 ? -17.364 -0.615 6.986 1.00 89.50 83 ILE A O 1
ATOM 659 N N . THR A 1 84 ? -17.199 1.036 5.500 1.00 86.38 84 THR A N 1
ATOM 660 C CA . THR A 1 84 ? -18.638 1.208 5.309 1.00 86.38 84 THR A CA 1
ATOM 661 C C . THR A 1 84 ? -18.942 1.538 3.854 1.00 86.38 84 THR A C 1
ATOM 663 O O . THR A 1 84 ? -18.094 2.056 3.130 1.00 86.38 84 THR A O 1
ATOM 666 N N . ASN A 1 85 ? -20.169 1.239 3.432 1.00 82.44 85 ASN A N 1
ATOM 667 C CA . ASN A 1 85 ? -20.717 1.622 2.133 1.00 82.44 85 ASN A CA 1
ATOM 668 C C . ASN A 1 85 ? -21.270 3.060 2.114 1.00 82.44 85 ASN A C 1
ATOM 670 O O . ASN A 1 85 ? -21.696 3.539 1.063 1.00 82.44 85 ASN A O 1
ATOM 674 N N . LYS A 1 86 ? -21.294 3.742 3.265 1.00 84.94 86 LYS A N 1
ATOM 675 C CA . LYS A 1 86 ? -21.709 5.143 3.387 1.00 84.94 86 LYS A CA 1
ATOM 676 C C . LYS A 1 86 ? -20.524 6.084 3.184 1.00 84.94 86 LYS A C 1
ATOM 678 O O . LYS A 1 86 ? -19.371 5.720 3.405 1.00 84.94 86 LYS A O 1
ATOM 683 N N . ASP A 1 87 ? -20.812 7.325 2.797 1.00 82.75 87 ASP A N 1
ATOM 684 C CA . ASP A 1 87 ? -19.779 8.355 2.740 1.00 82.75 87 ASP A CA 1
ATOM 685 C C . ASP A 1 87 ? -19.271 8.650 4.164 1.00 82.75 87 ASP A C 1
ATOM 687 O O . ASP A 1 87 ? -20.021 9.123 5.011 1.00 82.75 87 ASP A O 1
ATOM 691 N N . LEU A 1 88 ? -17.989 8.383 4.419 1.00 84.38 88 LEU A N 1
ATOM 692 C CA . LEU A 1 88 ? -17.314 8.710 5.681 1.00 84.38 88 LEU A CA 1
ATOM 693 C C . LEU A 1 88 ? -16.791 10.150 5.638 1.00 84.38 88 LEU A C 1
ATOM 695 O O . LEU A 1 88 ? -16.113 10.491 4.654 1.00 84.38 88 LEU A O 1
ATOM 699 N N . ASP A 1 89 ? -17.036 10.987 6.652 1.00 85.06 89 ASP A N 1
ATOM 700 C CA . ASP A 1 89 ? -16.420 12.320 6.701 1.00 85.06 89 ASP A CA 1
ATOM 701 C C . ASP A 1 89 ? -14.892 12.177 6.745 1.00 85.06 89 ASP A C 1
ATOM 703 O O . ASP A 1 89 ? -14.317 11.488 7.583 1.00 85.06 89 ASP A O 1
ATOM 707 N N . GLN A 1 90 ? -14.215 12.804 5.784 1.00 84.94 90 GLN A N 1
ATOM 708 C CA . GLN A 1 90 ? -12.764 12.684 5.648 1.00 84.94 90 GLN A CA 1
ATOM 709 C C . GLN A 1 90 ? -12.000 13.674 6.520 1.00 84.94 90 GLN A C 1
ATOM 711 O O . GLN A 1 90 ? -10.786 13.546 6.641 1.00 84.94 90 GLN A O 1
ATOM 716 N N . ARG A 1 91 ? -12.684 14.671 7.090 1.00 82.75 91 ARG A N 1
ATOM 717 C CA . ARG A 1 91 ? -12.075 15.684 7.955 1.00 82.75 91 ARG A CA 1
ATOM 718 C C . ARG A 1 91 ? -12.057 15.249 9.414 1.00 82.75 91 ARG A C 1
ATOM 720 O O . ARG A 1 91 ? -11.100 15.567 10.109 1.00 82.75 91 ARG A O 1
ATOM 727 N N . THR A 1 92 ? -13.086 14.531 9.858 1.00 85.25 92 THR A N 1
ATOM 728 C CA . THR A 1 92 ? -13.243 14.094 11.252 1.00 85.25 92 THR A CA 1
ATOM 729 C C . THR A 1 92 ? -13.116 12.582 11.375 1.00 85.25 92 THR A C 1
ATOM 731 O O . THR A 1 92 ? -12.154 12.084 11.955 1.00 85.25 92 THR A O 1
ATOM 734 N N . ASP A 1 93 ? -14.038 11.835 10.774 1.00 87.38 93 ASP A N 1
ATOM 735 C CA . ASP A 1 93 ? -14.205 10.409 11.060 1.00 87.38 93 ASP A CA 1
ATOM 736 C C . ASP A 1 93 ? -13.035 9.589 10.514 1.00 87.38 93 ASP A C 1
ATOM 738 O O . ASP A 1 93 ? -12.524 8.694 11.184 1.00 87.38 93 ASP A O 1
ATOM 742 N N . ALA A 1 94 ? -12.546 9.933 9.320 1.00 88.12 94 ALA A N 1
ATOM 743 C CA . ALA A 1 94 ? -11.373 9.285 8.745 1.00 88.12 94 ALA A CA 1
ATOM 744 C C . ALA A 1 94 ? -10.117 9.480 9.604 1.00 88.12 94 ALA A C 1
ATOM 746 O O . ALA A 1 94 ? -9.304 8.567 9.691 1.00 88.12 94 ALA A O 1
ATOM 747 N N . VAL A 1 95 ? -9.963 10.631 10.265 1.00 89.81 95 VAL A N 1
ATOM 748 C CA . VAL A 1 95 ? -8.827 10.876 11.166 1.00 89.81 95 VAL A CA 1
ATOM 749 C C . VAL A 1 95 ? -8.921 9.968 12.392 1.00 89.81 95 VAL A C 1
ATOM 751 O O . VAL A 1 95 ? -7.925 9.363 12.779 1.00 89.81 95 VAL A O 1
ATOM 754 N N . VAL A 1 96 ? -10.119 9.807 12.964 1.00 91.38 96 VAL A N 1
ATOM 755 C CA . VAL A 1 96 ? -10.357 8.873 14.078 1.00 91.38 96 VAL A CA 1
ATOM 756 C C . VAL A 1 96 ? -10.025 7.441 13.661 1.00 91.38 96 VAL A C 1
ATOM 758 O O . VAL A 1 96 ? -9.263 6.765 14.348 1.00 91.38 96 VAL A O 1
ATOM 761 N N . VAL A 1 97 ? -10.523 7.004 12.503 1.00 91.94 97 VAL A N 1
ATOM 762 C CA . VAL A 1 97 ? -10.231 5.678 11.942 1.00 91.94 97 VAL A CA 1
ATOM 763 C C . VAL A 1 97 ? -8.728 5.467 11.753 1.00 91.94 97 VAL A C 1
ATOM 765 O O . VAL A 1 97 ? -8.197 4.446 12.184 1.00 91.94 97 VAL A O 1
ATOM 768 N N . LEU A 1 98 ? -8.030 6.425 11.136 1.00 92.56 98 LEU A N 1
ATOM 769 C CA . LEU A 1 98 ? -6.589 6.329 10.897 1.00 92.56 98 LEU A CA 1
ATOM 770 C C . LEU A 1 98 ? -5.805 6.247 12.211 1.00 92.56 98 LEU A C 1
ATOM 772 O O . LEU A 1 98 ? -4.892 5.436 12.310 1.00 92.56 98 LEU A O 1
ATOM 776 N N . ASN A 1 99 ? -6.209 6.989 13.244 1.00 93.19 99 ASN A N 1
ATOM 777 C CA . ASN A 1 99 ? -5.599 6.884 14.570 1.00 93.19 99 ASN A CA 1
ATOM 778 C C . ASN A 1 99 ? -5.826 5.508 15.218 1.00 93.19 99 ASN A C 1
ATOM 780 O O . ASN A 1 99 ? -4.909 4.966 15.832 1.00 93.19 99 ASN A O 1
ATOM 784 N N . MET A 1 100 ? -7.014 4.911 15.064 1.00 93.44 100 MET A N 1
ATOM 785 C CA . MET A 1 100 ? -7.280 3.553 15.563 1.00 93.44 100 MET A CA 1
ATOM 786 C C . MET A 1 100 ? -6.414 2.509 14.852 1.00 93.44 100 MET A C 1
ATOM 788 O O . MET A 1 100 ? -5.897 1.600 15.497 1.00 93.44 100 MET A O 1
ATOM 792 N N . ILE A 1 101 ? -6.206 2.661 13.542 1.00 93.44 101 ILE A N 1
ATOM 793 C CA . ILE A 1 101 ? -5.294 1.803 12.773 1.00 93.44 101 ILE A CA 1
ATOM 794 C C . ILE A 1 101 ? -3.861 1.998 13.252 1.00 93.44 101 ILE A C 1
ATOM 796 O O . ILE A 1 101 ? -3.181 1.014 13.513 1.00 93.44 101 ILE A O 1
ATOM 800 N N . MET A 1 102 ? -3.414 3.246 13.419 1.00 93.69 102 MET A N 1
ATOM 801 C CA . MET A 1 102 ? -2.066 3.525 13.912 1.00 93.69 102 MET A CA 1
ATOM 802 C C . MET A 1 102 ? -1.820 2.867 15.269 1.00 93.69 102 MET A C 1
ATOM 804 O O . MET A 1 102 ? -0.765 2.272 15.475 1.00 93.69 102 MET A O 1
ATOM 808 N N . ALA A 1 103 ? -2.810 2.912 16.165 1.00 93.50 103 ALA A N 1
ATOM 809 C CA . ALA A 1 103 ? -2.756 2.238 17.456 1.00 93.50 103 ALA A CA 1
ATOM 810 C C . ALA A 1 103 ? -2.710 0.706 17.322 1.00 93.50 103 ALA A C 1
ATOM 812 O O . ALA A 1 103 ? -1.935 0.070 18.027 1.00 93.50 103 ALA A O 1
ATOM 813 N N . ALA A 1 104 ? -3.485 0.117 16.406 1.00 92.38 104 ALA A N 1
ATOM 814 C CA . ALA A 1 104 ? -3.497 -1.329 16.157 1.00 92.38 104 ALA A CA 1
ATOM 815 C C . ALA A 1 104 ? -2.183 -1.847 15.556 1.00 92.38 104 ALA A C 1
ATOM 817 O O . ALA A 1 104 ? -1.735 -2.950 15.857 1.00 92.38 104 ALA A O 1
ATOM 818 N N . LEU A 1 105 ? -1.569 -1.039 14.696 1.00 92.44 105 LEU A N 1
ATOM 819 C CA . LEU A 1 105 ? -0.282 -1.318 14.069 1.00 92.44 105 LEU A CA 1
ATOM 820 C C . LEU A 1 105 ? 0.895 -1.042 15.016 1.00 92.44 105 LEU A C 1
ATOM 822 O O . LEU A 1 105 ? 2.005 -1.535 14.790 1.00 92.44 105 LEU A O 1
ATOM 826 N N . ASN A 1 106 ? 0.668 -0.265 16.079 1.00 91.81 106 ASN A N 1
ATOM 827 C CA . ASN A 1 106 ? 1.689 0.059 17.062 1.00 91.81 106 ASN A CA 1
ATOM 828 C C . ASN A 1 106 ? 2.122 -1.200 17.830 1.00 91.81 106 ASN A C 1
ATOM 830 O O . ASN A 1 106 ? 1.294 -1.973 18.302 1.00 91.81 106 ASN A O 1
ATOM 834 N N . GLY A 1 107 ? 3.431 -1.410 17.959 1.00 82.56 107 GLY A N 1
ATOM 835 C CA . GLY A 1 107 ? 3.992 -2.601 18.608 1.00 82.56 107 GLY A CA 1
ATOM 836 C C . GLY A 1 107 ? 4.148 -3.825 17.699 1.00 82.56 107 GLY A C 1
ATOM 837 O O . GLY A 1 107 ? 4.666 -4.847 18.149 1.00 82.56 107 GLY 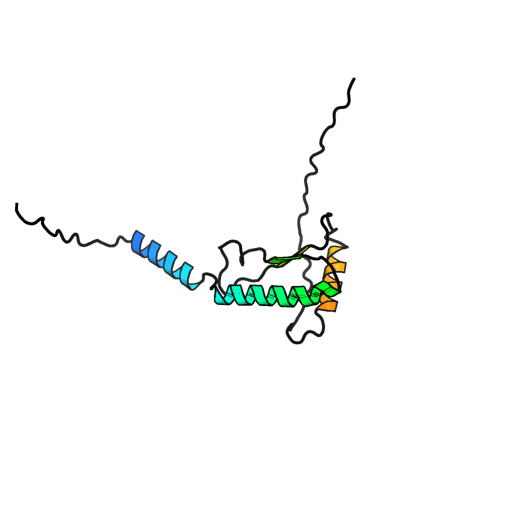A O 1
ATOM 838 N N . THR A 1 108 ? 3.778 -3.742 16.418 1.00 90.25 108 THR A N 1
ATOM 839 C CA . THR A 1 108 ? 4.172 -4.770 15.446 1.00 90.25 108 THR A CA 1
ATOM 840 C C . THR A 1 108 ? 5.659 -4.632 15.103 1.00 90.25 108 THR A C 1
ATOM 842 O O . THR A 1 108 ? 6.130 -3.565 14.722 1.00 90.25 108 THR A O 1
ATOM 845 N N . ALA A 1 109 ? 6.427 -5.719 15.213 1.00 91.94 109 ALA A N 1
ATOM 846 C CA . ALA A 1 109 ? 7.881 -5.680 14.995 1.00 91.94 109 ALA A CA 1
ATOM 847 C C . ALA A 1 109 ? 8.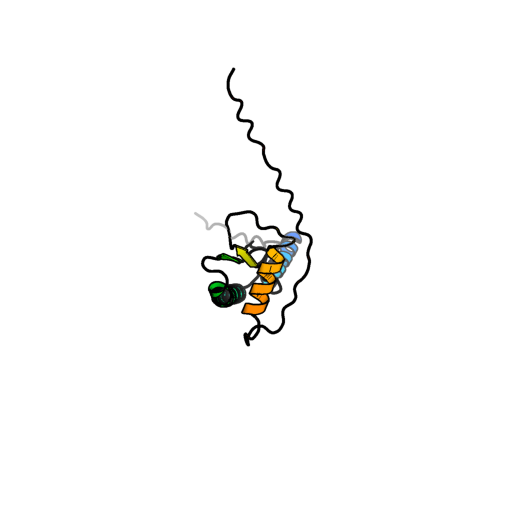292 -5.383 13.537 1.00 91.94 109 ALA A C 1
ATOM 849 O O . ALA A 1 109 ? 9.442 -5.043 13.269 1.00 91.94 109 ALA A O 1
ATOM 850 N N . TRP A 1 110 ? 7.364 -5.539 12.590 1.00 92.81 110 TRP A N 1
ATOM 851 C CA . TRP A 1 110 ? 7.593 -5.361 11.155 1.00 92.81 110 TRP A CA 1
ATOM 852 C C . TRP A 1 110 ? 7.193 -3.969 10.641 1.00 92.81 110 TRP A C 1
ATOM 854 O O . TRP A 1 110 ? 7.466 -3.655 9.482 1.00 92.81 110 TRP A O 1
ATOM 864 N N . ILE A 1 111 ? 6.598 -3.118 11.485 1.00 92.75 111 ILE A N 1
ATOM 865 C CA . ILE A 1 111 ? 6.347 -1.707 11.177 1.00 92.75 111 ILE A CA 1
ATOM 866 C C . ILE A 1 111 ? 7.383 -0.865 11.905 1.00 92.75 111 ILE A C 1
ATOM 868 O O . ILE A 1 111 ? 7.430 -0.820 13.130 1.00 92.75 111 ILE A O 1
ATOM 872 N N . LYS A 1 112 ? 8.221 -0.178 11.129 1.00 91.94 112 LYS A N 1
ATOM 873 C CA . LYS A 1 112 ? 9.301 0.645 11.677 1.00 91.94 112 LYS A CA 1
ATOM 874 C C . LYS A 1 112 ? 8.809 1.997 12.185 1.00 91.94 112 LYS A C 1
ATOM 876 O O . LYS A 1 112 ? 9.258 2.463 13.224 1.00 91.94 112 LYS A O 1
ATOM 881 N N . GLU A 1 113 ? 7.937 2.646 11.422 1.00 92.81 113 GLU A N 1
ATOM 882 C CA . GLU A 1 113 ? 7.521 4.020 11.675 1.00 92.81 113 GLU A CA 1
ATOM 883 C C . GLU A 1 113 ? 6.148 4.283 11.054 1.00 92.81 113 GLU A C 1
ATOM 885 O O . GLU A 1 113 ? 5.776 3.651 10.063 1.00 92.81 113 GLU A O 1
ATOM 890 N N . GLN A 1 114 ? 5.388 5.203 11.648 1.00 92.12 114 GLN A N 1
ATOM 891 C CA . GLN A 1 114 ? 4.050 5.571 11.200 1.00 92.12 114 GLN A CA 1
ATOM 892 C C . GLN A 1 114 ? 3.870 7.084 11.301 1.00 92.12 114 GLN A C 1
ATOM 894 O O . GLN A 1 114 ? 4.160 7.669 12.342 1.00 92.12 114 GLN A O 1
ATOM 899 N N . HIS A 1 115 ? 3.334 7.698 10.245 1.00 91.81 115 HIS A N 1
ATOM 900 C CA . HIS A 1 115 ? 3.070 9.136 10.183 1.00 91.81 115 HIS A CA 1
ATOM 901 C C . HIS A 1 115 ? 1.701 9.409 9.577 1.00 91.81 115 HIS A C 1
ATOM 903 O O . HIS A 1 115 ? 1.377 8.896 8.506 1.00 91.81 115 HIS A O 1
ATOM 909 N N . LEU A 1 116 ? 0.910 10.258 10.235 1.00 88.06 116 LEU A N 1
ATOM 910 C CA . LEU A 1 116 ? -0.346 10.748 9.678 1.00 88.06 116 LEU A CA 1
ATOM 911 C C . LEU A 1 116 ? -0.082 12.019 8.867 1.00 88.06 116 LEU A C 1
ATOM 913 O O . LEU A 1 116 ? 0.291 13.050 9.423 1.00 88.06 116 LEU A O 1
ATOM 917 N N . ILE A 1 117 ? -0.309 11.957 7.555 1.00 86.81 117 ILE A N 1
ATOM 918 C CA . ILE A 1 117 ? -0.108 13.098 6.656 1.00 86.81 117 ILE A CA 1
ATOM 919 C C . ILE A 1 117 ? -1.471 13.720 6.315 1.00 86.81 117 ILE A C 1
ATOM 921 O O . ILE A 1 117 ? -2.279 13.089 5.627 1.00 86.81 117 ILE A O 1
ATOM 925 N N . PRO A 1 118 ? -1.758 14.958 6.754 1.00 80.44 118 PRO A N 1
ATOM 926 C CA . PRO A 1 118 ? -2.969 15.656 6.350 1.00 80.44 118 PRO A CA 1
ATOM 927 C C . PRO A 1 118 ? -2.866 16.066 4.875 1.00 80.44 118 PRO A C 1
ATOM 929 O O . PRO A 1 118 ? -2.114 16.967 4.510 1.00 80.44 118 PRO A O 1
ATOM 932 N N . ALA A 1 119 ? -3.656 15.420 4.019 1.00 77.88 119 ALA A N 1
ATOM 933 C CA . ALA A 1 119 ? -3.733 15.726 2.594 1.00 77.88 119 ALA A CA 1
ATOM 934 C C . ALA A 1 119 ? -5.126 16.242 2.205 1.00 77.88 119 ALA A C 1
ATOM 936 O O . ALA A 1 119 ? -6.155 15.785 2.712 1.00 77.88 119 ALA A O 1
ATOM 937 N N . LYS A 1 120 ? -5.185 17.185 1.257 1.00 70.00 120 LYS A N 1
ATOM 938 C CA . LYS A 1 120 ? -6.456 17.646 0.680 1.00 70.00 120 LYS A CA 1
ATOM 939 C C . LYS A 1 120 ? -7.029 16.562 -0.233 1.00 70.00 120 LYS A C 1
ATOM 941 O O . LYS A 1 120 ? -6.517 16.337 -1.323 1.00 70.00 120 LYS A O 1
ATOM 946 N N . ARG A 1 121 ? -8.147 15.951 0.168 1.00 59.44 121 ARG A N 1
ATOM 947 C CA . ARG A 1 121 ? -9.040 15.235 -0.756 1.00 59.44 121 ARG A CA 1
ATOM 948 C C . ARG A 1 121 ? -10.222 16.132 -1.106 1.00 59.44 121 ARG A C 1
ATOM 950 O O . ARG A 1 121 ? -11.086 16.383 -0.268 1.00 59.44 121 ARG A O 1
ATOM 957 N N . ASN A 1 122 ? -10.256 16.628 -2.343 1.00 40.62 122 ASN A N 1
ATOM 958 C CA . ASN A 1 122 ? -11.392 17.381 -2.870 1.00 40.62 122 ASN A CA 1
ATOM 959 C C . ASN A 1 122 ? -12.580 16.425 -3.040 1.00 40.62 122 ASN A C 1
ATOM 961 O O . ASN A 1 122 ? -12.708 15.741 -4.049 1.00 40.62 122 ASN A O 1
ATOM 965 N N . LYS A 1 123 ? -13.457 16.351 -2.040 1.00 48.28 123 LYS A N 1
ATOM 966 C CA . LYS A 1 123 ? -14.770 15.726 -2.197 1.00 48.28 123 LYS A CA 1
ATOM 967 C C . LYS A 1 123 ? -15.714 16.718 -2.876 1.00 48.28 123 LYS A C 1
ATOM 969 O O . LYS A 1 123 ? -16.379 17.489 -2.196 1.00 48.28 123 LYS A O 1
ATOM 974 N N . GLN A 1 124 ? -15.800 16.691 -4.202 1.00 34.34 124 GLN A N 1
ATOM 975 C CA . GLN A 1 124 ? -16.969 17.218 -4.915 1.00 34.34 124 GLN A CA 1
ATOM 976 C C . GLN A 1 124 ? -17.766 16.036 -5.462 1.00 34.34 124 GLN A C 1
ATOM 978 O O . GLN A 1 124 ? -17.556 15.569 -6.576 1.00 34.34 124 GLN A O 1
ATOM 983 N N . LYS A 1 125 ? -18.685 15.525 -4.640 1.00 42.22 125 LYS A N 1
ATOM 984 C CA . LYS A 1 125 ? -19.746 14.628 -5.096 1.00 42.22 125 LYS A CA 1
ATOM 985 C C . LYS A 1 125 ? -20.910 15.524 -5.511 1.00 42.22 125 LYS A C 1
ATOM 987 O O . LYS A 1 125 ? -21.613 16.055 -4.658 1.00 42.22 125 LYS A O 1
ATOM 992 N N . HIS A 1 126 ? -21.061 15.759 -6.814 1.00 41.78 126 HIS A N 1
ATOM 993 C CA . HIS A 1 126 ? -22.263 16.392 -7.351 1.00 41.78 126 HIS A CA 1
ATOM 994 C C . HIS A 1 126 ? -23.450 15.460 -7.089 1.00 41.78 126 HIS A C 1
ATOM 996 O O . HIS A 1 126 ? -23.561 14.385 -7.679 1.00 41.78 126 HIS A O 1
ATOM 1002 N N . GLU A 1 127 ? -24.330 15.864 -6.182 1.00 42.88 127 GLU A N 1
ATOM 1003 C CA . GLU A 1 127 ? -25.602 15.199 -5.942 1.00 42.88 127 GLU A CA 1
ATOM 1004 C C . GLU A 1 127 ? -26.505 15.440 -7.164 1.00 42.88 127 GLU A C 1
ATOM 1006 O O . GLU A 1 127 ? -26.973 16.554 -7.414 1.00 42.88 127 GLU A O 1
ATOM 1011 N N . ARG A 1 128 ? -26.726 14.407 -7.986 1.00 40.84 128 ARG A N 1
ATOM 1012 C CA . ARG A 1 128 ? -27.778 14.438 -9.009 1.00 40.84 128 ARG A CA 1
ATOM 1013 C C . ARG A 1 128 ? -29.124 14.385 -8.285 1.00 40.84 128 ARG A C 1
ATOM 1015 O O . ARG A 1 128 ? -29.572 13.309 -7.900 1.00 40.84 128 ARG A O 1
ATOM 1022 N N . LYS A 1 129 ? -29.777 15.536 -8.101 1.00 40.34 129 LYS A N 1
ATOM 1023 C CA . LYS A 1 129 ? -31.185 15.582 -7.683 1.00 40.34 129 LYS A CA 1
ATOM 1024 C C . LYS A 1 129 ? -32.041 14.916 -8.764 1.00 40.34 129 LYS A C 1
ATOM 1026 O O . LYS A 1 129 ? -32.245 15.473 -9.838 1.00 40.34 129 LYS A O 1
ATOM 1031 N N . SER A 1 130 ? -32.527 13.711 -8.477 1.00 46.50 130 SER A N 1
ATOM 1032 C CA . SER A 1 130 ? -33.600 13.070 -9.232 1.00 46.50 130 SER A CA 1
ATOM 1033 C C . SER A 1 130 ? -34.899 13.824 -8.949 1.00 46.50 130 SER A C 1
ATOM 1035 O O . SER A 1 130 ? -35.516 13.625 -7.902 1.00 46.50 130 SER A O 1
ATOM 1037 N N . ASN A 1 131 ? -35.324 14.695 -9.867 1.00 43.97 131 ASN A N 1
ATOM 1038 C CA . ASN A 1 131 ? -36.653 15.298 -9.813 1.00 43.97 131 ASN A CA 1
ATOM 1039 C C . ASN A 1 131 ? -37.707 14.216 -10.072 1.00 43.97 131 ASN A C 1
ATOM 1041 O O . ASN A 1 131 ? -38.006 13.871 -11.213 1.00 43.97 131 ASN A O 1
ATOM 1045 N N . ARG A 1 132 ? -38.292 13.691 -8.994 1.00 48.03 132 ARG A N 1
ATOM 1046 C CA . ARG A 1 132 ? -39.562 12.971 -9.047 1.00 48.03 132 ARG A CA 1
ATOM 1047 C C . ARG A 1 132 ? -40.661 14.028 -9.185 1.00 48.03 132 ARG A C 1
ATOM 1049 O O . ARG A 1 132 ? -41.118 14.578 -8.189 1.00 48.03 132 ARG A O 1
ATOM 1056 N N . ALA A 1 133 ? -41.022 14.364 -10.422 1.00 46.84 133 ALA A N 1
ATOM 1057 C CA . ALA A 1 133 ? -42.212 15.160 -10.699 1.00 46.84 133 ALA A CA 1
ATOM 1058 C C . ALA A 1 133 ? -43.442 14.305 -10.360 1.00 46.84 133 ALA A C 1
ATOM 1060 O O . ALA A 1 133 ? -43.767 13.353 -11.067 1.00 46.84 133 ALA A O 1
ATOM 1061 N N . GLY A 1 134 ? -44.051 14.599 -9.212 1.00 43.75 134 GLY A N 1
ATOM 1062 C CA . GLY A 1 134 ? -45.371 14.112 -8.838 1.00 43.75 134 GLY A CA 1
ATOM 1063 C C . GLY A 1 134 ? -46.455 14.869 -9.601 1.00 43.75 134 GLY A C 1
ATOM 1064 O O . GLY A 1 134 ? -46.332 16.072 -9.831 1.00 43.75 134 GLY A O 1
ATOM 1065 N N . SER A 1 135 ? -47.480 14.115 -9.987 1.00 44.56 135 SER A N 1
ATOM 1066 C CA . SER A 1 135 ? -48.693 14.507 -10.699 1.00 44.56 135 SER A CA 1
ATOM 1067 C C . SER A 1 135 ? -49.305 15.844 -10.284 1.00 44.56 135 SER A C 1
ATOM 1069 O O . SER A 1 135 ? -49.469 16.134 -9.097 1.00 44.56 135 SER A O 1
ATOM 1071 N N . LYS A 1 136 ? -49.798 16.564 -11.289 1.00 42.72 136 LYS A N 1
ATOM 1072 C CA . LYS A 1 136 ? -51.146 17.131 -11.260 1.00 42.72 136 LYS A CA 1
ATOM 1073 C C . LYS A 1 136 ? -51.893 16.645 -12.489 1.00 42.72 136 LYS A C 1
ATOM 1075 O O . LYS A 1 136 ? -51.228 16.537 -13.542 1.00 42.72 136 LYS A O 1
#

Secondary structure (DSSP, 8-state):
-PPPP---------HHHHHHHHHHHHHHHHBPPHHHHHHHHHHHHHHHHHHTTTSTT-EEEEEGGGTSS--BTT---EEEEE--SSPPPTTTHHHHHHHHHHHHHTT-TT--------------------------

Sequence (136 aa):
PAPLPLHGEEYQVSKMDVLSEQIWHYHMSLTQSEALLNRKLQLRDLLYFTICPVFPLCGLYIVGSSLNGFGNNSSDMDLCLMITNKDLDQRTDAVVVLNMIMAALNGTAWIKEQHLIPAKRNKQKHERKSNRAGSK

Foldseek 3Di:
DDDDDPPPPPPDQDPVNVVVVVVVVVCVVFFADPVLLVVLVVVQVVLCVLCCVVQPPKDKDWDDCSPPRNDTNPDDTDIDIGRDPDDDPCVPRVVVSVVVSVVSCPPDPPDDDDDDDDDDDPPDDPDPPDPPDDDD

InterPro domains:
  IPR043519 Nucleotidyltransferase superfamily [G3DSA:3.30.460.10] (40-120)
  IPR043519 Nucleotidyltransferase superfamily [SSF81301] (16-118)
  IPR054708 Poly(A) RNA polymerase, mitochondrial-like, central palm domain [PF22600] (19-120)